Protein AF-A0A2D4FP22-F1 (afdb_monomer_lite)

Organism: Micrurus corallinus (NCBI:txid54390)

Sequence (122 aa):
GGGGGGGGGGGGGGGGGGVGGGVGGGGGGGGMERTTGVGGGRGGKKRQLPKSCVEMMTELNLIDIWRNLNPEKRQFTFYSNPHQIWTRIDMAGMNGKIANELKEIEILPNEWADHNQIQLLW

InterPro domains:
  IPR036691 Endonuclease/exonuclease/phosphatase superfamily [G3DSA:3.60.10.10] (34-121)
  IPR036691 Endonuclease/exonuclease/phosphatase superfamily [SSF56219] (53-118)

Foldseek 3Di:
DDDDDDDDDDDDDDDDDDDDDDDDDDDDDDDPPDDDDDDDDDPDDDDDDPPVVVVVLVVVQWDQLVCVVCVPDDDAFAADPVVRDGHHPDTDIDHPVVSVVWPDWDFADDDPDRTTDIDTHD

Secondary structure (DSSP, 8-state):
-------------------------------------------PPP-PPPHHHHHHHHHTTEEEHHHHH-SS----SEEETTTTEEE-----EEETTGGGG--EEEEE--SSSSBPEEEEE-

pLDDT: mean 72.08, std 27.28, range [27.55, 96.56]

Structure (mmCIF, N/CA/C/O backbone):
data_AF-A0A2D4FP22-F1
#
_entry.id   AF-A0A2D4FP22-F1
#
loop_
_atom_site.group_PDB
_atom_site.id
_atom_site.type_symbol
_atom_site.label_atom_id
_atom_site.label_alt_id
_atom_site.label_comp_id
_atom_site.label_asym_id
_atom_site.label_entity_id
_atom_site.label_seq_id
_atom_site.pdbx_PDB_ins_code
_atom_site.Cartn_x
_atom_site.Cartn_y
_atom_site.Cartn_z
_atom_site.occupancy
_atom_site.B_iso_or_equiv
_atom_site.auth_seq_id
_atom_site.auth_comp_id
_atom_site.auth_asym_id
_atom_site.auth_atom_id
_atom_site.pdbx_PDB_model_num
ATOM 1 N N . GLY A 1 1 ? 78.319 -6.059 1.567 1.00 38.75 1 GLY A N 1
ATOM 2 C CA . GLY A 1 1 ? 78.239 -7.498 1.870 1.00 38.75 1 GLY A CA 1
ATOM 3 C C . GLY A 1 1 ? 76.794 -7.856 2.138 1.00 38.75 1 GLY A C 1
ATOM 4 O O . GLY A 1 1 ? 76.158 -7.097 2.851 1.00 38.75 1 GLY A O 1
ATOM 5 N N . GLY A 1 2 ? 76.325 -8.964 1.549 1.00 43.53 2 GLY A N 1
ATOM 6 C CA . GLY A 1 2 ? 74.999 -9.582 1.747 1.00 43.53 2 GLY A CA 1
ATOM 7 C C . GLY A 1 2 ? 73.861 -8.896 0.973 1.00 43.53 2 GLY A C 1
ATOM 8 O O . GLY A 1 2 ? 73.555 -7.753 1.266 1.00 43.53 2 GLY A O 1
ATOM 9 N N . GLY A 1 3 ? 73.198 -9.461 -0.040 1.00 34.62 3 GLY A N 1
ATOM 10 C CA . GLY A 1 3 ? 73.205 -10.819 -0.589 1.00 34.62 3 GLY A CA 1
ATOM 11 C C . GLY A 1 3 ? 71.897 -11.571 -0.296 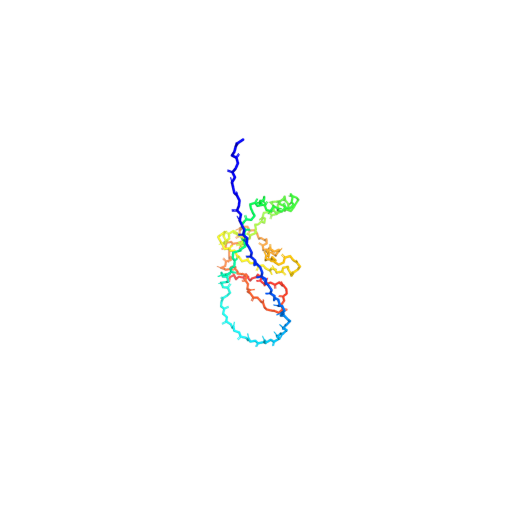1.00 34.62 3 GLY A C 1
ATOM 12 O O . GLY A 1 3 ? 71.678 -11.944 0.848 1.00 34.62 3 GLY A O 1
ATOM 13 N N . GLY A 1 4 ? 71.115 -11.848 -1.354 1.00 35.50 4 GLY A N 1
ATOM 14 C CA . GLY A 1 4 ? 70.064 -12.887 -1.440 1.00 35.50 4 GLY A CA 1
ATOM 15 C C . GLY A 1 4 ? 68.665 -12.461 -0.971 1.00 35.50 4 GLY A C 1
ATOM 16 O O . GLY A 1 4 ? 68.542 -11.788 0.039 1.00 35.50 4 GLY A O 1
ATOM 17 N N . GLY A 1 5 ? 67.545 -12.789 -1.621 1.00 37.25 5 GLY A N 1
ATOM 18 C CA . GLY A 1 5 ? 67.194 -13.585 -2.812 1.00 37.25 5 GLY A CA 1
ATOM 19 C C . GLY A 1 5 ? 65.766 -13.156 -3.237 1.00 37.25 5 GLY A C 1
ATOM 20 O O . GLY A 1 5 ? 65.131 -12.392 -2.523 1.00 37.25 5 GLY A O 1
ATOM 21 N N . GLY A 1 6 ? 65.174 -13.494 -4.381 1.00 33.09 6 GLY A N 1
ATOM 22 C CA . GLY A 1 6 ? 65.364 -14.623 -5.283 1.00 33.09 6 GLY A CA 1
ATOM 23 C C . GLY A 1 6 ? 64.040 -15.400 -5.412 1.00 33.09 6 GLY A C 1
ATOM 24 O O . GLY A 1 6 ? 63.674 -16.095 -4.475 1.00 33.09 6 GLY A O 1
ATOM 25 N N . GLY A 1 7 ? 63.382 -15.310 -6.581 1.00 31.92 7 GLY A N 1
ATOM 26 C CA . GLY A 1 7 ? 62.334 -16.231 -7.078 1.00 31.92 7 GLY A CA 1
ATOM 27 C C . GLY A 1 7 ? 60.882 -15.884 -6.699 1.00 31.92 7 GLY A C 1
ATOM 28 O O . GLY A 1 7 ? 60.624 -15.472 -5.581 1.00 31.92 7 GLY A O 1
ATOM 29 N N . GLY A 1 8 ? 59.860 -16.022 -7.549 1.00 30.36 8 GLY A N 1
ATOM 30 C CA . GLY A 1 8 ? 59.754 -16.576 -8.902 1.00 30.36 8 GLY A CA 1
ATOM 31 C C . GLY A 1 8 ? 58.360 -17.202 -9.120 1.00 30.36 8 GLY A C 1
ATOM 32 O O . GLY A 1 8 ? 57.846 -17.838 -8.209 1.00 30.36 8 GLY A O 1
ATOM 33 N N . GLY A 1 9 ? 57.800 -17.057 -10.333 1.00 29.23 9 GLY A N 1
ATOM 34 C CA . GLY A 1 9 ? 56.671 -17.840 -10.889 1.00 29.23 9 GLY A CA 1
ATOM 35 C C . GLY A 1 9 ? 55.260 -17.401 -10.456 1.00 29.23 9 GLY A C 1
ATOM 36 O O . GLY A 1 9 ? 55.052 -17.039 -9.311 1.00 29.23 9 GLY A O 1
ATOM 37 N N . GLY A 1 10 ? 54.212 -17.396 -11.283 1.00 28.48 10 GLY A N 1
ATOM 38 C CA . GLY A 1 10 ? 54.002 -17.904 -12.641 1.00 28.48 10 GLY A CA 1
ATOM 39 C C . GLY A 1 10 ? 52.540 -18.375 -12.795 1.00 28.48 10 GLY A C 1
ATOM 40 O O . GLY A 1 10 ? 51.987 -18.934 -11.855 1.00 28.48 10 GLY A O 1
ATOM 41 N N . GLY A 1 11 ? 51.946 -18.181 -13.983 1.00 31.53 11 GLY A N 1
ATOM 42 C CA . GLY A 1 11 ? 50.673 -18.785 -14.435 1.00 31.53 11 GLY A CA 1
ATOM 43 C C . GLY A 1 11 ? 49.445 -17.860 -14.328 1.00 31.53 11 GLY A C 1
ATOM 44 O O . GLY A 1 11 ? 49.229 -17.253 -13.293 1.00 31.53 11 GLY A O 1
ATOM 45 N N . GLY A 1 12 ? 48.584 -17.656 -15.330 1.00 27.83 12 GLY A N 1
ATOM 46 C CA . GLY A 1 12 ? 48.403 -18.302 -16.633 1.00 27.83 12 GLY A CA 1
ATOM 47 C C . GLY A 1 12 ? 46.949 -18.782 -16.810 1.00 27.83 12 GLY A C 1
ATOM 48 O O . GLY A 1 12 ? 46.505 -19.615 -16.033 1.00 27.83 12 GLY A O 1
ATOM 49 N N . GLY A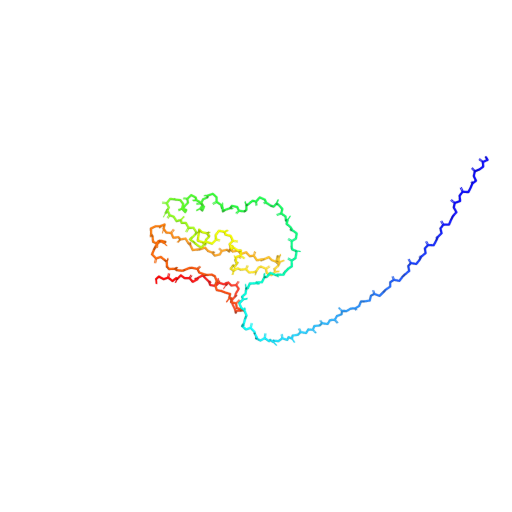 1 13 ? 46.261 -18.304 -17.861 1.00 28.41 13 GLY A N 1
ATOM 50 C CA . GLY A 1 13 ? 45.001 -18.854 -18.416 1.00 28.41 13 GLY A CA 1
ATOM 51 C C . GLY A 1 13 ? 43.703 -18.291 -17.807 1.00 28.41 13 GLY A C 1
ATOM 52 O O . GLY A 1 13 ? 43.636 -18.072 -16.610 1.00 28.41 13 GLY A O 1
ATOM 53 N N . GLY A 1 14 ? 42.615 -18.012 -18.531 1.00 27.55 14 GLY A N 1
ATOM 54 C CA . GLY A 1 14 ? 42.226 -18.305 -19.914 1.00 27.55 14 GLY A CA 1
ATOM 55 C C . GLY A 1 14 ? 40.740 -18.724 -19.966 1.00 27.55 14 GLY A C 1
ATOM 56 O O . GLY A 1 14 ? 40.290 -19.434 -19.075 1.00 27.55 14 GLY A O 1
ATOM 57 N N . GLY A 1 15 ? 40.010 -18.326 -21.020 1.00 28.38 15 GLY A N 1
ATOM 58 C CA . GLY A 1 15 ? 38.656 -18.812 -21.382 1.00 28.38 15 GLY A CA 1
ATOM 59 C C . GLY A 1 15 ? 37.514 -17.959 -20.813 1.00 28.38 15 GLY A C 1
ATOM 60 O O . GLY A 1 15 ? 37.500 -17.671 -19.628 1.00 28.38 15 GLY A O 1
ATOM 61 N N . GLY A 1 16 ? 36.555 -17.429 -21.578 1.00 28.17 16 GLY A N 1
ATOM 62 C CA . GLY A 1 16 ? 35.773 -18.011 -22.682 1.00 28.17 16 GLY A CA 1
ATOM 63 C C . GLY A 1 16 ? 34.306 -17.975 -22.214 1.00 28.17 16 GLY A C 1
ATOM 64 O O . GLY A 1 16 ? 33.994 -18.543 -21.181 1.00 28.17 16 GLY A O 1
ATOM 65 N N . GLY A 1 17 ? 33.438 -17.117 -22.755 1.00 28.56 17 GLY A N 1
ATOM 66 C CA . GLY A 1 17 ? 32.581 -17.445 -23.898 1.00 28.56 17 GLY A CA 1
ATOM 67 C C . GLY A 1 17 ? 31.269 -18.098 -23.432 1.00 28.56 17 GLY A C 1
ATOM 68 O O . GLY A 1 17 ? 31.292 -19.207 -22.917 1.00 28.56 17 GLY A O 1
ATOM 69 N N . GLY A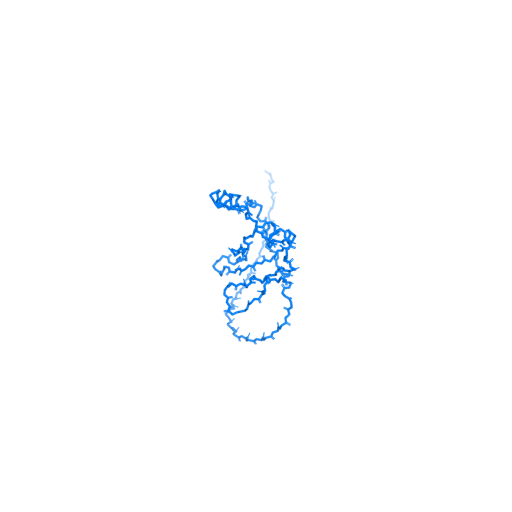 1 18 ? 30.128 -17.430 -23.624 1.00 32.38 18 GLY A N 1
ATOM 70 C CA . GLY A 1 18 ? 28.816 -18.001 -23.304 1.00 32.38 18 GLY A CA 1
ATOM 71 C C . GLY A 1 18 ? 27.653 -17.079 -23.659 1.00 32.38 18 GLY A C 1
ATOM 72 O O . GLY A 1 18 ? 27.143 -16.360 -22.807 1.00 32.38 18 GLY A O 1
ATOM 73 N N . VAL A 1 19 ? 27.247 -17.101 -24.929 1.00 37.47 19 VAL A N 1
ATOM 74 C CA . VAL A 1 19 ? 25.921 -16.659 -25.385 1.00 37.47 19 VAL A CA 1
ATOM 75 C C . VAL A 1 19 ? 24.939 -17.822 -25.240 1.00 37.47 19 VAL A C 1
ATOM 77 O O . VAL A 1 19 ? 25.308 -18.968 -25.484 1.00 37.47 19 VAL A O 1
ATOM 80 N N . GLY A 1 20 ? 23.687 -17.540 -24.887 1.00 32.16 20 GLY A N 1
ATOM 81 C CA . GLY A 1 20 ? 22.631 -18.552 -24.877 1.00 32.16 20 GLY A CA 1
ATOM 82 C C . GLY A 1 20 ? 21.301 -17.990 -24.399 1.00 32.16 20 GLY A C 1
ATOM 83 O O . GLY A 1 20 ? 21.068 -17.884 -23.201 1.00 32.16 20 GLY A O 1
ATOM 84 N N . GLY A 1 21 ? 20.445 -17.611 -25.350 1.00 30.27 21 GLY A N 1
ATOM 85 C CA . GLY A 1 21 ? 19.036 -17.331 -25.097 1.00 30.27 21 GLY A CA 1
ATOM 86 C C . GLY A 1 21 ? 18.240 -18.610 -24.831 1.00 30.27 21 GLY A C 1
ATOM 87 O O . GLY A 1 21 ? 18.640 -19.703 -25.225 1.00 30.27 21 GLY A O 1
ATOM 88 N N . GLY A 1 22 ? 17.086 -18.452 -24.192 1.00 31.47 22 GLY A N 1
ATOM 89 C CA . GLY A 1 22 ? 16.131 -19.529 -23.971 1.00 31.47 22 GLY A CA 1
ATOM 90 C C . GLY A 1 22 ? 14.833 -18.981 -23.399 1.00 31.47 22 GLY A C 1
ATOM 91 O O . GLY A 1 22 ? 14.741 -18.705 -22.209 1.00 31.47 22 GLY A O 1
ATOM 92 N N . VAL A 1 23 ? 13.842 -18.804 -24.271 1.00 36.66 23 VAL A N 1
ATOM 93 C CA . VAL A 1 23 ? 12.431 -18.672 -23.899 1.00 36.66 23 VAL A CA 1
ATOM 94 C C . VAL A 1 23 ? 11.928 -20.026 -23.398 1.00 36.66 23 VAL A C 1
ATOM 96 O O . VAL A 1 23 ? 12.187 -21.054 -24.018 1.00 36.66 23 VAL A O 1
ATOM 99 N N . GLY A 1 24 ? 11.194 -20.027 -22.290 1.00 32.66 24 GLY A N 1
ATOM 100 C CA . GLY A 1 24 ? 10.556 -21.221 -21.747 1.00 32.66 24 GLY A CA 1
ATOM 101 C C . GLY A 1 24 ? 9.439 -20.824 -20.796 1.00 32.66 24 GLY A C 1
ATOM 102 O O . GLY A 1 24 ? 9.701 -20.410 -19.672 1.00 32.66 24 GLY A O 1
ATOM 103 N N . GLY A 1 25 ? 8.199 -20.903 -21.283 1.00 32.66 25 GLY A N 1
ATOM 104 C CA . GLY A 1 25 ? 7.002 -20.782 -20.461 1.00 32.66 25 GLY A CA 1
ATOM 105 C C . GLY A 1 25 ? 6.818 -22.002 -19.560 1.00 32.66 25 GLY A C 1
ATOM 106 O O . GLY A 1 25 ? 7.233 -23.111 -19.895 1.00 32.66 25 GLY A O 1
ATOM 107 N N . GLY A 1 26 ? 6.163 -21.788 -18.425 1.00 30.86 26 GLY A N 1
ATOM 108 C CA . GLY A 1 26 ? 5.784 -22.844 -17.498 1.00 30.86 26 GLY A CA 1
ATOM 109 C C . GLY A 1 26 ? 4.992 -22.254 -16.344 1.00 30.86 26 GLY A C 1
ATOM 110 O O . GLY A 1 26 ? 5.565 -21.623 -15.463 1.00 30.86 26 GLY A O 1
ATOM 111 N N . GLY A 1 27 ? 3.671 -22.436 -16.388 1.00 35.06 27 GLY A N 1
ATOM 112 C CA . GLY A 1 27 ? 2.774 -22.093 -15.294 1.00 35.06 27 GLY A CA 1
ATOM 113 C C . GLY A 1 27 ? 3.074 -22.918 -14.044 1.00 35.06 27 GLY A C 1
ATOM 114 O O . GLY A 1 27 ? 3.422 -24.096 -14.120 1.00 35.06 27 GLY A O 1
ATOM 115 N N . GLY A 1 28 ? 2.904 -22.283 -12.892 1.00 32.06 28 GLY A N 1
ATOM 116 C CA . GLY A 1 28 ? 3.032 -22.910 -11.588 1.00 32.06 28 GLY A CA 1
ATOM 117 C C . GLY A 1 28 ? 2.445 -21.990 -10.533 1.00 32.06 28 GLY A C 1
ATOM 118 O O . GLY A 1 28 ? 3.142 -21.133 -10.002 1.00 32.06 28 GLY A O 1
ATOM 119 N N . GLY A 1 29 ? 1.153 -22.169 -10.246 1.00 39.72 29 GLY A N 1
ATOM 120 C CA . GLY A 1 29 ? 0.505 -21.561 -9.091 1.00 39.72 29 GLY A CA 1
ATOM 121 C C . GLY A 1 29 ? 1.194 -22.038 -7.816 1.00 39.72 29 GLY A C 1
ATOM 122 O O . GLY A 1 29 ? 1.039 -23.185 -7.407 1.00 39.72 29 GLY A O 1
ATOM 123 N N . GLY A 1 30 ? 1.979 -21.152 -7.216 1.00 31.20 30 GLY A N 1
ATOM 124 C CA . GLY A 1 30 ? 2.640 -21.344 -5.936 1.00 31.20 30 GLY A CA 1
ATOM 125 C C . GLY A 1 30 ? 2.604 -20.025 -5.179 1.00 31.20 30 GLY A C 1
ATOM 126 O O . GLY A 1 30 ? 2.982 -18.988 -5.723 1.00 31.20 30 GLY A O 1
ATOM 127 N N . GLY A 1 31 ? 2.095 -20.062 -3.945 1.00 45.25 31 GLY A N 1
ATOM 128 C CA . GLY A 1 31 ? 2.021 -18.907 -3.053 1.00 45.25 31 GLY A CA 1
ATOM 129 C C . GLY A 1 31 ? 3.362 -18.180 -2.994 1.00 45.25 31 GLY A C 1
ATOM 130 O O . GLY A 1 31 ? 4.405 -18.774 -2.729 1.00 45.25 31 GLY A O 1
ATOM 131 N N . MET A 1 32 ? 3.327 -16.889 -3.307 1.00 52.34 32 MET A N 1
ATOM 132 C CA . MET A 1 32 ? 4.500 -16.072 -3.589 1.00 52.34 32 MET A CA 1
ATOM 133 C C . MET A 1 32 ? 5.169 -15.587 -2.292 1.00 52.34 32 MET A C 1
ATOM 135 O O . MET A 1 32 ? 5.347 -14.387 -2.094 1.00 52.34 32 MET A O 1
ATOM 139 N N . GLU A 1 33 ? 5.577 -16.497 -1.406 1.00 46.72 33 GLU A N 1
ATOM 140 C CA . GLU A 1 33 ? 6.526 -16.178 -0.333 1.00 46.72 33 GLU A CA 1
ATOM 141 C C . GLU A 1 33 ? 7.954 -16.334 -0.881 1.00 46.72 33 GLU A C 1
ATOM 143 O O . GLU A 1 33 ? 8.678 -17.291 -0.619 1.00 46.72 33 GLU A O 1
ATOM 148 N N . ARG A 1 34 ? 8.353 -15.411 -1.767 1.00 52.09 34 ARG A N 1
ATOM 149 C CA . ARG A 1 34 ? 9.675 -15.443 -2.411 1.00 52.09 34 ARG A CA 1
ATOM 150 C C . ARG A 1 34 ? 10.755 -14.929 -1.461 1.00 52.09 34 ARG A C 1
ATOM 152 O O . ARG A 1 34 ? 11.085 -13.745 -1.468 1.00 52.09 34 ARG A O 1
ATOM 159 N N . THR A 1 35 ? 11.356 -15.834 -0.693 1.00 48.84 35 THR A N 1
ATOM 160 C CA . THR A 1 35 ? 12.642 -15.613 -0.018 1.00 48.84 35 THR A CA 1
ATOM 161 C C . THR A 1 35 ? 13.780 -16.250 -0.817 1.00 48.84 35 THR A C 1
ATOM 163 O O . THR A 1 35 ? 14.160 -17.381 -0.544 1.00 48.84 35 THR A O 1
ATOM 166 N N . THR A 1 36 ? 14.381 -15.534 -1.771 1.00 45.69 36 THR A N 1
ATOM 167 C CA . THR A 1 36 ? 15.731 -15.875 -2.262 1.00 45.69 36 THR A CA 1
ATOM 168 C C . THR A 1 36 ? 16.478 -14.637 -2.750 1.00 45.69 36 THR A C 1
ATOM 170 O O . THR A 1 36 ? 15.997 -13.937 -3.638 1.00 45.69 36 THR A O 1
ATOM 173 N N . GLY A 1 37 ? 17.690 -14.434 -2.223 1.00 32.81 37 GLY A N 1
ATOM 174 C CA . GLY A 1 37 ? 18.730 -13.601 -2.835 1.00 32.81 37 GLY A CA 1
ATOM 175 C C . GLY A 1 37 ? 19.219 -12.460 -1.948 1.00 32.81 37 GLY A C 1
ATOM 176 O O . GLY A 1 37 ? 18.557 -11.437 -1.817 1.00 32.81 37 GLY A O 1
ATOM 177 N N . VAL A 1 38 ? 20.405 -12.635 -1.361 1.00 45.44 38 VAL A N 1
ATOM 178 C CA . VAL A 1 38 ? 21.151 -11.645 -0.569 1.00 45.44 38 VAL A CA 1
ATOM 179 C C . VAL A 1 38 ? 21.365 -10.358 -1.380 1.00 45.44 38 VAL A C 1
ATOM 181 O O . VAL A 1 38 ? 22.315 -10.231 -2.146 1.00 45.44 38 VAL A O 1
ATOM 184 N N . GLY A 1 39 ? 20.475 -9.385 -1.201 1.00 37.22 39 GLY A N 1
ATOM 185 C CA . GLY A 1 39 ? 20.683 -7.995 -1.593 1.00 37.22 39 GLY A CA 1
ATOM 186 C C . GLY A 1 39 ? 21.254 -7.232 -0.405 1.00 37.22 39 GLY A C 1
ATOM 187 O O . GLY A 1 39 ? 20.558 -7.033 0.590 1.00 37.22 39 GLY A O 1
ATOM 188 N N . GLY A 1 40 ? 22.528 -6.843 -0.491 1.00 35.62 40 GLY A N 1
ATOM 189 C CA . GLY A 1 40 ? 23.251 -6.140 0.569 1.00 35.62 40 GLY A CA 1
ATOM 190 C C . GLY A 1 40 ? 22.452 -4.975 1.155 1.00 35.62 40 GLY A C 1
ATOM 191 O O . GLY A 1 40 ? 22.002 -4.079 0.437 1.00 35.62 40 GLY A O 1
ATOM 192 N N . GLY A 1 41 ? 22.279 -4.995 2.478 1.00 40.53 41 GLY A N 1
ATOM 193 C CA . GLY A 1 41 ? 21.594 -3.950 3.221 1.00 40.53 41 GLY A CA 1
ATOM 194 C C . GLY A 1 41 ? 22.326 -2.622 3.080 1.00 40.53 41 GLY A C 1
ATOM 195 O O . GLY A 1 41 ? 23.286 -2.348 3.793 1.00 40.53 41 GLY A O 1
ATOM 196 N N . ARG A 1 42 ? 21.857 -1.759 2.177 1.00 54.78 42 ARG A N 1
ATOM 197 C CA . ARG A 1 42 ? 22.193 -0.338 2.244 1.00 54.78 42 ARG A CA 1
ATOM 198 C C . ARG A 1 42 ? 21.389 0.240 3.398 1.00 54.78 42 ARG A C 1
ATOM 200 O O . ARG A 1 42 ? 20.168 0.354 3.299 1.00 54.78 42 ARG A O 1
ATOM 207 N N . GLY A 1 43 ? 22.076 0.600 4.480 1.00 53.59 43 GLY A N 1
ATOM 208 C CA . GLY A 1 43 ? 21.552 1.462 5.538 1.00 53.59 43 GLY A CA 1
ATOM 209 C C . GLY A 1 43 ? 21.217 2.841 4.969 1.00 53.59 43 GLY A C 1
ATOM 210 O O . GLY A 1 43 ? 21.964 3.798 5.134 1.00 53.59 43 GLY A O 1
ATOM 211 N N . GLY A 1 44 ? 20.130 2.922 4.206 1.00 55.69 44 GLY A N 1
ATOM 212 C CA . GLY A 1 44 ? 19.590 4.159 3.673 1.00 55.69 44 GLY A CA 1
ATOM 213 C C . GLY A 1 44 ? 18.701 4.829 4.710 1.00 55.69 44 GLY A C 1
ATOM 214 O O . GLY A 1 44 ? 18.024 4.160 5.493 1.00 55.69 44 GLY A O 1
ATOM 215 N N . LYS A 1 45 ? 18.665 6.165 4.692 1.00 60.88 45 LYS A N 1
ATOM 216 C CA . LYS A 1 45 ? 17.625 6.931 5.391 1.00 60.88 45 LYS A CA 1
ATOM 217 C C . LYS A 1 45 ? 16.263 6.323 5.039 1.00 60.88 45 LYS A C 1
ATOM 219 O O . LYS A 1 45 ? 16.004 6.060 3.862 1.00 60.88 45 LYS A O 1
ATOM 224 N N . LYS A 1 46 ? 15.403 6.100 6.043 1.00 63.78 46 LYS A N 1
ATOM 225 C CA . LYS A 1 46 ? 14.017 5.666 5.810 1.00 63.78 46 LYS A CA 1
ATOM 226 C C . LYS A 1 46 ? 13.411 6.608 4.766 1.00 63.78 46 LYS A C 1
ATOM 228 O O . LYS A 1 46 ? 13.423 7.822 4.969 1.00 63.78 46 LYS A O 1
ATOM 233 N N . ARG A 1 47 ? 12.965 6.063 3.630 1.00 73.81 47 ARG A N 1
ATOM 234 C CA . ARG A 1 47 ? 12.345 6.853 2.559 1.00 73.81 47 ARG A CA 1
ATOM 235 C C . ARG A 1 47 ? 11.004 7.342 3.100 1.00 73.81 47 ARG A C 1
ATOM 237 O O . ARG A 1 47 ? 10.100 6.537 3.298 1.00 73.81 47 ARG A O 1
ATOM 244 N N . GLN A 1 48 ? 10.934 8.625 3.432 1.00 82.06 48 GLN A N 1
ATOM 245 C CA . GLN A 1 48 ? 9.717 9.273 3.909 1.00 82.06 48 GLN A CA 1
ATOM 246 C C . GLN A 1 48 ? 8.979 9.879 2.717 1.00 82.06 48 GLN A C 1
ATOM 248 O O . GLN A 1 48 ? 9.611 10.294 1.742 1.00 82.06 48 GLN A O 1
ATOM 253 N N . LEU A 1 49 ? 7.650 9.904 2.793 1.00 86.56 49 LEU A N 1
ATOM 254 C CA . LEU A 1 49 ? 6.832 10.634 1.829 1.00 86.56 49 LEU A CA 1
ATOM 255 C C . LEU A 1 49 ? 7.170 12.134 1.888 1.00 86.56 49 LEU A C 1
ATOM 257 O O . LEU A 1 49 ? 7.624 12.614 2.932 1.00 86.56 49 LEU A O 1
ATOM 261 N N . PRO A 1 50 ? 6.947 12.889 0.798 1.00 93.06 50 PRO A N 1
ATOM 262 C CA . PRO A 1 50 ? 7.017 14.343 0.844 1.00 93.06 50 PRO A CA 1
ATOM 263 C C . PRO A 1 50 ? 6.161 14.894 1.990 1.00 93.06 50 PRO A C 1
ATOM 265 O O . PRO A 1 50 ? 5.068 14.389 2.250 1.00 93.06 50 PRO A O 1
ATOM 268 N N . LYS A 1 51 ? 6.647 15.943 2.663 1.00 93.69 51 LYS A N 1
ATOM 269 C CA . LYS A 1 51 ? 5.985 16.529 3.840 1.00 93.69 51 LYS A CA 1
ATOM 270 C C . LYS A 1 51 ? 4.522 16.895 3.563 1.00 93.69 51 LYS A C 1
ATOM 272 O O . LYS A 1 51 ? 3.665 16.560 4.367 1.00 93.69 51 LYS A O 1
ATOM 277 N N . SER A 1 52 ? 4.245 17.470 2.394 1.00 95.62 52 SER A N 1
ATOM 278 C CA . SER A 1 52 ? 2.892 17.830 1.955 1.00 95.62 52 SER A CA 1
ATOM 279 C C . SER A 1 52 ? 1.940 16.633 1.887 1.00 95.62 52 SER A C 1
ATOM 281 O O . SER A 1 52 ? 0.777 16.752 2.252 1.00 95.62 52 SER A O 1
ATOM 283 N N . CYS A 1 53 ? 2.420 15.459 1.466 1.00 92.62 53 CYS A N 1
ATOM 284 C CA . CYS A 1 53 ? 1.611 14.241 1.464 1.00 92.62 53 CYS A CA 1
ATOM 285 C C . CYS A 1 53 ? 1.293 13.790 2.893 1.00 92.62 53 CYS A C 1
ATOM 287 O O . CYS A 1 53 ? 0.162 13.406 3.170 1.00 92.62 53 CYS A O 1
ATOM 289 N N . VAL A 1 54 ? 2.276 13.851 3.799 1.00 92.44 54 VAL A N 1
ATOM 290 C CA . VAL A 1 54 ? 2.081 13.487 5.213 1.00 92.44 54 VAL A CA 1
ATOM 291 C C . VAL A 1 54 ? 1.096 14.440 5.892 1.00 92.44 54 VAL A C 1
ATOM 293 O O . VAL A 1 54 ? 0.213 13.986 6.616 1.00 92.44 54 VAL A O 1
ATOM 296 N N . GLU A 1 55 ? 1.216 15.742 5.630 1.00 95.94 55 GLU A N 1
ATOM 297 C CA . GLU A 1 55 ? 0.301 16.772 6.133 1.00 95.94 55 GLU A CA 1
ATOM 298 C C . GLU A 1 55 ? -1.123 16.526 5.625 1.00 95.94 55 GLU A C 1
ATOM 300 O O . GLU A 1 55 ? -2.026 16.362 6.439 1.00 95.94 55 GLU A O 1
ATOM 305 N N . MET A 1 56 ? -1.308 16.349 4.313 1.00 95.62 56 MET A N 1
ATOM 306 C CA . MET A 1 56 ? -2.613 16.039 3.718 1.00 95.62 56 MET A CA 1
ATOM 307 C C . MET A 1 56 ? -3.240 14.765 4.306 1.00 95.62 56 MET A C 1
ATOM 309 O O . MET A 1 56 ? -4.422 14.749 4.641 1.00 95.62 56 MET A O 1
ATOM 313 N N . MET A 1 57 ? -2.465 13.684 4.454 1.00 94.31 57 MET A N 1
ATOM 314 C CA . MET A 1 57 ? -2.965 12.448 5.069 1.00 94.31 57 MET A CA 1
ATOM 315 C C . MET A 1 57 ? -3.379 12.670 6.526 1.00 94.31 57 MET A C 1
ATOM 317 O O . MET A 1 57 ? -4.396 12.135 6.957 1.00 94.31 57 MET A O 1
ATOM 321 N N . THR A 1 58 ? -2.630 13.486 7.268 1.00 94.31 58 THR A N 1
ATOM 322 C CA . THR A 1 58 ? -2.945 13.820 8.663 1.00 94.31 58 THR A CA 1
ATOM 323 C C . THR A 1 58 ? -4.220 14.659 8.759 1.00 94.31 58 THR A C 1
ATOM 325 O O . THR A 1 58 ? -5.104 14.328 9.545 1.00 94.31 58 THR A O 1
ATOM 328 N N . GLU A 1 59 ? -4.353 15.698 7.931 1.00 95.94 59 GLU A N 1
ATOM 329 C CA . GLU A 1 59 ? -5.530 16.578 7.884 1.00 95.94 59 GLU A CA 1
ATOM 330 C C . GLU A 1 59 ? -6.812 15.815 7.527 1.00 95.94 59 GLU A C 1
ATOM 332 O O . GLU A 1 59 ? -7.869 16.063 8.104 1.00 95.94 59 GLU A O 1
ATOM 337 N N . LEU A 1 60 ? -6.712 14.838 6.621 1.00 94.62 60 LEU A N 1
ATOM 338 C CA . LEU A 1 60 ? -7.830 13.985 6.210 1.00 94.62 60 LEU A CA 1
ATOM 339 C C . LEU A 1 60 ? -8.036 12.761 7.122 1.00 94.62 60 LEU A C 1
ATOM 341 O O . LEU A 1 60 ? -8.924 11.944 6.863 1.00 94.62 60 LEU A O 1
ATOM 345 N N . ASN A 1 61 ? -7.236 12.618 8.185 1.00 94.31 61 ASN A N 1
ATOM 346 C CA . ASN A 1 61 ? -7.236 11.466 9.090 1.00 94.31 61 ASN A CA 1
ATOM 347 C C . ASN A 1 61 ? -7.124 10.119 8.344 1.00 94.31 61 ASN A C 1
ATOM 349 O O . ASN A 1 61 ? -7.834 9.157 8.650 1.00 94.31 61 ASN A O 1
ATOM 353 N N . LEU A 1 62 ? -6.255 10.066 7.331 1.00 95.19 62 LEU A N 1
ATOM 354 C CA . LEU A 1 62 ? -5.975 8.888 6.518 1.00 95.19 62 LEU A CA 1
ATOM 355 C C . LEU A 1 62 ? -4.719 8.176 7.017 1.00 95.19 62 LEU A C 1
ATOM 357 O O . LEU A 1 62 ? -3.659 8.779 7.183 1.00 95.19 62 LEU A O 1
ATOM 361 N N . ILE A 1 63 ? -4.826 6.861 7.170 1.00 93.56 63 ILE A N 1
ATOM 362 C CA . ILE A 1 63 ? -3.702 5.966 7.436 1.00 93.56 63 ILE A CA 1
ATOM 363 C C . ILE A 1 63 ? -3.506 5.012 6.258 1.00 93.56 63 ILE A C 1
ATOM 365 O O . ILE A 1 63 ? -4.469 4.622 5.599 1.00 93.56 63 ILE A O 1
ATOM 369 N N . ASP A 1 64 ? -2.260 4.614 6.002 1.00 93.69 64 ASP A N 1
ATOM 370 C CA . ASP A 1 64 ? -1.958 3.476 5.127 1.00 93.69 64 ASP A CA 1
ATOM 371 C C . ASP A 1 64 ? -2.375 2.189 5.851 1.00 93.69 64 ASP A C 1
ATOM 373 O O . ASP A 1 64 ? -1.622 1.648 6.670 1.00 93.69 64 ASP A O 1
ATOM 377 N N . ILE A 1 65 ? -3.602 1.729 5.590 1.00 95.31 65 ILE A N 1
ATOM 378 C CA . ILE A 1 65 ? -4.209 0.641 6.361 1.00 95.31 65 ILE A CA 1
ATOM 379 C C . ILE A 1 65 ? -3.483 -0.688 6.140 1.00 95.31 65 ILE A C 1
ATOM 381 O O . ILE A 1 65 ? -3.301 -1.455 7.086 1.00 95.31 65 ILE A O 1
ATOM 385 N N . TRP A 1 66 ? -2.965 -0.928 4.930 1.00 95.38 66 TRP A N 1
ATOM 386 C CA . TRP A 1 66 ? -2.185 -2.133 4.660 1.00 95.38 66 TRP A CA 1
ATOM 387 C C . TRP A 1 66 ? -0.930 -2.165 5.531 1.00 95.38 66 TRP A C 1
ATOM 389 O O . TRP A 1 66 ? -0.630 -3.195 6.135 1.00 95.38 66 TRP A O 1
ATOM 399 N N . ARG A 1 67 ? -0.206 -1.036 5.636 1.00 93.62 67 ARG A N 1
ATOM 400 C CA . ARG A 1 67 ? 1.001 -0.954 6.477 1.00 93.62 67 ARG A CA 1
ATOM 401 C C . ARG A 1 67 ? 0.671 -1.106 7.954 1.00 93.62 67 ARG A C 1
ATOM 403 O O . ARG A 1 67 ? 1.436 -1.747 8.666 1.00 93.62 67 ARG A O 1
ATOM 410 N N . ASN A 1 68 ? -0.433 -0.504 8.389 1.00 92.25 68 ASN A N 1
ATOM 411 C CA . ASN A 1 68 ? -0.884 -0.558 9.773 1.00 92.25 68 ASN A CA 1
ATOM 412 C C . ASN A 1 68 ? -1.212 -1.993 10.212 1.00 92.25 68 ASN A C 1
ATOM 414 O O . ASN A 1 68 ? -0.811 -2.402 11.296 1.00 92.25 68 ASN A O 1
ATOM 418 N N . LEU A 1 69 ? -1.887 -2.767 9.355 1.00 92.44 69 LEU A N 1
ATOM 419 C CA . LEU A 1 69 ? -2.257 -4.158 9.645 1.00 92.44 69 LEU A CA 1
ATOM 420 C C . LEU A 1 69 ? -1.115 -5.158 9.406 1.00 92.44 69 LEU A C 1
ATOM 422 O O . LEU A 1 69 ? -1.126 -6.248 9.968 1.00 92.44 69 LEU A O 1
ATOM 426 N N . ASN A 1 70 ? -0.110 -4.798 8.601 1.00 92.81 70 ASN A N 1
ATOM 427 C CA . ASN A 1 70 ? 0.990 -5.687 8.225 1.00 92.81 70 ASN A CA 1
ATOM 428 C C . ASN A 1 70 ? 2.377 -5.051 8.482 1.00 92.81 70 ASN A C 1
ATOM 430 O O . ASN A 1 70 ? 3.171 -4.923 7.543 1.00 92.81 70 ASN A O 1
ATOM 434 N N . PRO A 1 71 ? 2.713 -4.650 9.725 1.00 92.88 71 PRO A N 1
ATOM 435 C CA . PRO A 1 71 ? 3.941 -3.901 10.017 1.00 92.88 71 PRO A CA 1
ATOM 436 C C . PRO A 1 71 ? 5.223 -4.676 9.676 1.00 92.88 71 PRO A C 1
ATOM 438 O O . PRO A 1 71 ? 6.185 -4.084 9.181 1.00 92.88 71 PRO A O 1
ATOM 441 N N . GLU A 1 72 ? 5.209 -5.996 9.872 1.00 93.81 72 GLU A N 1
ATOM 442 C CA . GLU A 1 72 ? 6.360 -6.878 9.638 1.00 93.81 72 GLU A CA 1
ATOM 443 C C . GLU A 1 72 ? 6.420 -7.438 8.207 1.00 93.81 72 GLU A C 1
ATOM 445 O O . GLU A 1 72 ? 7.487 -7.852 7.742 1.00 93.81 72 GLU A O 1
ATOM 450 N N . LYS A 1 73 ? 5.298 -7.437 7.467 1.00 92.69 73 LYS A N 1
ATOM 451 C CA . LYS A 1 73 ? 5.275 -8.009 6.114 1.00 92.69 73 LYS A CA 1
ATOM 452 C C . LYS A 1 73 ? 6.005 -7.097 5.132 1.00 92.69 73 LYS A C 1
ATOM 454 O O . LYS A 1 73 ? 5.835 -5.876 5.092 1.00 92.69 73 LYS A O 1
ATOM 459 N N . ARG A 1 74 ? 6.788 -7.723 4.257 1.00 91.19 74 ARG A N 1
ATOM 460 C CA . ARG A 1 74 ? 7.511 -7.061 3.165 1.00 91.19 74 ARG A CA 1
ATOM 461 C C . ARG A 1 74 ? 6.963 -7.524 1.820 1.00 91.19 74 ARG A C 1
ATOM 463 O O . ARG A 1 74 ? 7.622 -8.266 1.103 1.00 91.19 74 ARG A O 1
ATOM 470 N N . GLN A 1 75 ? 5.749 -7.084 1.501 1.00 93.25 75 GLN A N 1
ATOM 471 C CA . GLN A 1 75 ? 5.144 -7.271 0.181 1.00 93.25 75 GLN A CA 1
ATOM 472 C C . GLN A 1 75 ? 5.230 -5.978 -0.636 1.00 93.25 75 GLN A C 1
ATOM 474 O O . GLN A 1 75 ? 5.336 -4.871 -0.096 1.00 93.25 75 GLN A O 1
ATOM 479 N N . PHE A 1 76 ? 5.214 -6.136 -1.956 1.00 94.00 76 PHE A N 1
ATOM 480 C CA . PHE A 1 76 ? 5.475 -5.074 -2.919 1.00 94.00 76 PHE A CA 1
ATOM 481 C C . PHE A 1 76 ? 4.401 -5.066 -3.993 1.00 94.00 76 PHE A C 1
ATOM 483 O O . PHE A 1 76 ? 3.831 -6.111 -4.307 1.00 94.00 76 PHE A O 1
ATOM 490 N N . THR A 1 77 ? 4.154 -3.894 -4.568 1.00 96.25 77 THR A N 1
ATOM 491 C CA . THR A 1 77 ? 3.136 -3.738 -5.607 1.00 96.25 77 THR A CA 1
ATOM 492 C C . THR A 1 77 ? 3.719 -3.565 -6.993 1.00 96.25 77 THR A C 1
ATOM 494 O O . THR A 1 77 ? 3.038 -3.869 -7.953 1.00 96.25 77 THR A O 1
ATOM 497 N N . PHE A 1 78 ? 4.984 -3.167 -7.109 1.00 95.25 78 PHE A N 1
ATOM 498 C CA . PHE A 1 78 ? 5.607 -2.859 -8.388 1.00 95.25 78 PHE A CA 1
ATOM 499 C C . PHE A 1 78 ? 7.051 -3.359 -8.443 1.00 95.25 78 PHE A C 1
ATOM 501 O O . PHE A 1 78 ? 7.790 -3.271 -7.451 1.00 95.25 78 PHE A O 1
ATOM 508 N N . TYR A 1 79 ? 7.469 -3.823 -9.620 1.00 94.19 79 TYR A N 1
ATOM 509 C CA . TYR A 1 79 ? 8.862 -4.138 -9.919 1.00 94.19 79 TYR A CA 1
ATOM 510 C C . TYR A 1 79 ? 9.434 -3.191 -10.968 1.00 94.19 79 TYR A C 1
ATOM 512 O O . TYR A 1 79 ? 8.978 -3.134 -12.107 1.00 94.19 79 TYR A O 1
ATOM 520 N N . SER A 1 80 ? 10.503 -2.484 -10.606 1.00 93.69 80 SER A N 1
ATOM 521 C CA . SER A 1 80 ? 11.206 -1.616 -11.543 1.00 93.69 80 SER A CA 1
ATOM 522 C C . SER A 1 80 ? 12.291 -2.392 -12.290 1.00 93.69 80 SER A C 1
ATOM 524 O O . SER A 1 80 ? 13.394 -2.538 -11.765 1.00 93.69 80 SER A O 1
ATOM 526 N N . ASN A 1 81 ? 12.049 -2.755 -13.553 1.00 92.88 81 ASN A N 1
ATOM 527 C CA . ASN A 1 81 ? 13.045 -3.428 -14.404 1.00 92.88 81 ASN A CA 1
ATOM 528 C C . ASN A 1 81 ? 14.400 -2.689 -14.490 1.00 92.88 81 ASN A C 1
ATOM 530 O O . ASN A 1 81 ? 15.423 -3.323 -14.249 1.00 92.88 81 ASN A O 1
ATOM 534 N N . PRO A 1 82 ? 14.482 -1.365 -14.741 1.00 96.12 82 PRO A N 1
ATOM 535 C CA . PRO A 1 82 ? 15.787 -0.698 -14.867 1.00 96.12 82 PRO A CA 1
ATOM 536 C C . PRO A 1 82 ? 16.616 -0.692 -13.577 1.00 96.12 82 PRO A C 1
ATOM 538 O O . PRO A 1 82 ? 17.841 -0.707 -13.618 1.00 96.12 82 PRO A O 1
ATOM 541 N N . HIS A 1 83 ? 15.946 -0.663 -12.425 1.00 93.75 83 HIS A N 1
ATOM 542 C CA . HIS A 1 83 ? 16.590 -0.581 -11.116 1.00 93.75 83 HIS A CA 1
ATOM 543 C C . HIS A 1 83 ? 16.720 -1.946 -10.437 1.00 93.75 83 HIS A C 1
ATOM 545 O O . HIS A 1 83 ? 17.411 -2.041 -9.428 1.00 93.75 83 HIS A O 1
ATOM 551 N N . GLN A 1 84 ? 16.060 -2.977 -10.975 1.00 94.81 84 GLN A N 1
ATOM 552 C CA . GLN A 1 84 ? 15.993 -4.333 -10.431 1.00 94.81 84 GLN A CA 1
ATOM 553 C C . GLN A 1 84 ? 15.522 -4.364 -8.962 1.00 94.81 84 GLN A C 1
ATOM 555 O O . GLN A 1 84 ? 16.040 -5.120 -8.142 1.00 94.81 84 GLN A O 1
ATOM 560 N N . ILE A 1 85 ? 14.550 -3.514 -8.604 1.00 93.81 85 ILE A N 1
ATOM 561 C CA . ILE A 1 85 ? 14.063 -3.350 -7.224 1.00 93.81 85 ILE A CA 1
ATOM 562 C C . ILE A 1 85 ? 12.545 -3.510 -7.167 1.00 93.81 85 ILE A C 1
ATOM 564 O O . ILE A 1 85 ? 11.812 -2.951 -7.985 1.00 93.81 85 ILE A O 1
ATOM 568 N N . TRP A 1 86 ? 12.088 -4.214 -6.130 1.00 93.31 86 TRP A N 1
ATOM 569 C CA . TRP A 1 86 ? 10.691 -4.253 -5.720 1.00 93.31 86 TRP A CA 1
ATOM 570 C C . TRP A 1 86 ? 10.349 -3.061 -4.825 1.00 93.31 86 TRP A C 1
ATOM 572 O O . TRP A 1 86 ? 11.046 -2.762 -3.851 1.00 93.31 86 TRP A O 1
ATOM 582 N N . THR A 1 87 ? 9.253 -2.381 -5.144 1.00 92.75 87 THR A N 1
ATOM 583 C CA . THR A 1 87 ? 8.750 -1.236 -4.383 1.00 92.75 87 THR A CA 1
ATOM 584 C C . THR A 1 87 ? 7.253 -1.358 -4.154 1.00 92.75 87 THR A C 1
ATOM 586 O O . THR A 1 87 ? 6.533 -1.966 -4.940 1.00 92.75 87 THR A O 1
ATOM 589 N N . ARG A 1 88 ? 6.769 -0.767 -3.065 1.00 93.31 88 ARG A N 1
ATOM 590 C CA . ARG A 1 88 ? 5.338 -0.618 -2.809 1.00 93.31 88 ARG A CA 1
ATOM 591 C C . ARG A 1 88 ? 4.971 0.845 -3.020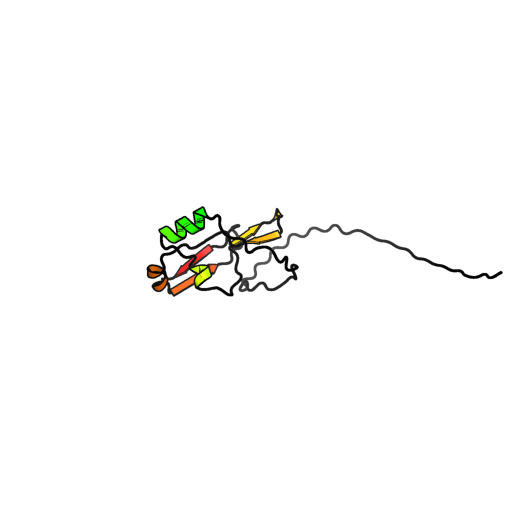 1.00 93.31 88 ARG A C 1
ATOM 593 O O . ARG A 1 88 ? 5.240 1.660 -2.135 1.00 93.31 88 ARG A O 1
ATOM 600 N N . ILE A 1 89 ? 4.452 1.155 -4.203 1.00 93.56 89 ILE A N 1
ATOM 601 C CA . ILE A 1 89 ? 4.090 2.521 -4.615 1.00 93.56 89 ILE A CA 1
ATOM 602 C C . ILE A 1 89 ? 2.583 2.770 -4.569 1.00 93.56 89 ILE A C 1
ATOM 604 O O . ILE A 1 89 ? 2.167 3.922 -4.529 1.00 93.56 89 ILE A O 1
ATOM 608 N N . ASP A 1 90 ? 1.790 1.706 -4.468 1.00 93.25 90 ASP A N 1
ATOM 609 C CA . ASP A 1 90 ? 0.346 1.780 -4.279 1.00 93.25 90 ASP A CA 1
ATOM 610 C C . ASP A 1 90 ? 0.019 1.748 -2.783 1.00 93.25 90 ASP A C 1
ATOM 612 O O . ASP A 1 90 ? 0.638 1.016 -1.998 1.00 93.25 90 ASP A O 1
ATOM 616 N N . MET A 1 91 ? -0.940 2.576 -2.375 1.00 91.38 91 MET A N 1
ATOM 617 C CA . MET A 1 91 ? -1.309 2.778 -0.977 1.00 91.38 91 MET A CA 1
ATOM 618 C C . MET A 1 91 ? -2.826 2.744 -0.823 1.00 91.38 91 MET A C 1
ATOM 620 O O . MET A 1 91 ? -3.540 3.425 -1.553 1.00 91.38 91 MET A O 1
ATOM 624 N N . ALA A 1 92 ? -3.308 2.009 0.178 1.00 92.75 92 ALA A N 1
ATOM 625 C CA . ALA A 1 92 ? -4.694 2.081 0.622 1.00 92.75 92 ALA A CA 1
ATOM 626 C C . ALA A 1 92 ? -4.797 3.098 1.770 1.00 92.75 92 ALA A C 1
ATOM 628 O O . ALA A 1 92 ? -4.506 2.774 2.920 1.00 92.75 92 ALA A O 1
ATOM 629 N N . GLY A 1 93 ? -5.152 4.344 1.448 1.00 93.94 93 GLY A N 1
ATOM 630 C CA . GLY A 1 93 ? -5.415 5.390 2.439 1.00 93.94 93 GLY A CA 1
ATOM 631 C C . GLY A 1 93 ? -6.846 5.292 2.964 1.00 93.94 93 GLY A C 1
ATOM 632 O O . GLY A 1 93 ? -7.786 5.408 2.182 1.00 93.94 93 GLY A O 1
ATOM 633 N N . MET A 1 94 ? -7.028 5.088 4.269 1.00 94.25 94 MET A N 1
ATOM 634 C CA . MET A 1 94 ? -8.356 4.926 4.874 1.00 94.25 94 MET A CA 1
ATOM 635 C C . MET A 1 94 ? -8.452 5.631 6.227 1.00 94.25 94 MET A C 1
ATOM 637 O O . MET A 1 94 ? -7.464 5.737 6.951 1.00 94.25 94 MET A O 1
ATOM 641 N N . ASN A 1 95 ? -9.650 6.094 6.589 1.00 93.56 95 ASN A N 1
ATOM 642 C CA . ASN A 1 95 ? -9.914 6.589 7.936 1.00 93.56 95 ASN A CA 1
ATOM 643 C C . ASN A 1 95 ? -9.885 5.435 8.949 1.00 93.56 95 ASN A C 1
ATOM 645 O O . ASN A 1 95 ? -10.511 4.400 8.723 1.00 93.56 95 ASN A O 1
ATOM 649 N N . GLY A 1 96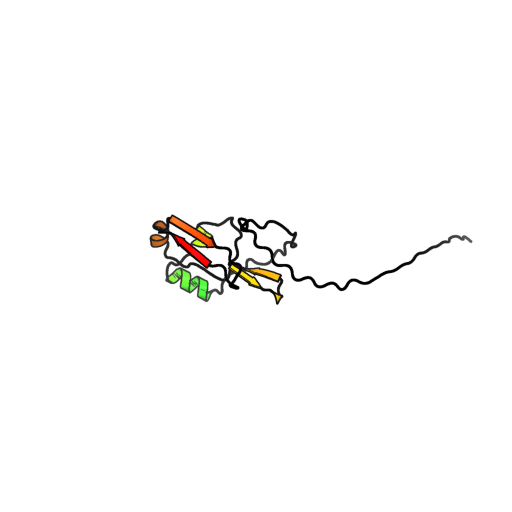 ? -9.231 5.638 10.095 1.00 87.12 96 GLY A N 1
ATOM 650 C CA . GLY A 1 96 ? -9.113 4.620 11.146 1.00 87.12 96 GLY A CA 1
ATOM 651 C C . GLY A 1 96 ? -10.445 4.067 11.675 1.00 87.12 96 GLY A C 1
ATOM 652 O O . GLY A 1 96 ? -10.478 2.947 12.166 1.00 87.12 96 GLY A O 1
ATOM 653 N N . LYS A 1 97 ? -11.557 4.807 11.553 1.00 89.50 97 LYS A N 1
ATOM 654 C CA . LYS A 1 97 ? -12.891 4.303 11.921 1.00 89.50 97 LYS A CA 1
ATOM 655 C C . LYS A 1 97 ? -13.401 3.256 10.932 1.00 89.50 97 LYS A C 1
ATOM 657 O O . LYS A 1 97 ? -13.805 2.187 11.364 1.00 89.50 97 LYS A O 1
ATOM 662 N N . ILE A 1 98 ? -13.318 3.557 9.635 1.00 89.31 98 ILE A N 1
ATOM 663 C CA . ILE A 1 98 ? -13.723 2.652 8.546 1.00 89.31 98 ILE A CA 1
ATOM 664 C C . ILE A 1 98 ? -12.808 1.421 8.519 1.00 89.31 98 ILE A C 1
ATOM 666 O O . ILE A 1 98 ? -13.257 0.309 8.276 1.00 89.31 98 ILE A O 1
ATOM 670 N N . ALA A 1 99 ? -11.531 1.605 8.856 1.00 89.81 99 ALA A N 1
ATOM 671 C CA . ALA A 1 99 ? -10.569 0.517 8.957 1.00 89.81 99 ALA A CA 1
ATOM 672 C C . ALA A 1 99 ? -10.974 -0.591 9.946 1.00 89.81 99 ALA A C 1
ATOM 674 O O . ALA A 1 99 ? -10.557 -1.728 9.759 1.00 89.81 99 ALA A O 1
ATOM 675 N N . ASN A 1 100 ? -11.784 -0.289 10.968 1.00 88.44 100 ASN A N 1
ATOM 676 C CA . ASN A 1 100 ? -12.256 -1.298 11.923 1.00 88.44 100 ASN A CA 1
ATOM 677 C C . ASN A 1 100 ? -13.343 -2.218 11.347 1.00 88.44 100 ASN A C 1
ATOM 679 O O . ASN A 1 100 ? -13.618 -3.262 11.928 1.00 88.44 100 ASN A O 1
ATOM 683 N N . GLU A 1 101 ? -13.977 -1.830 10.238 1.00 92.56 101 GLU A N 1
ATOM 684 C CA . GLU A 1 101 ? -14.991 -2.638 9.549 1.00 92.56 101 GLU A CA 1
ATOM 685 C C . GLU A 1 101 ? -14.362 -3.609 8.540 1.00 92.56 101 GLU A C 1
ATOM 687 O O . GLU A 1 101 ? -15.034 -4.495 8.022 1.00 92.56 101 GLU A O 1
ATOM 692 N N . LEU A 1 102 ? -13.067 -3.455 8.257 1.00 94.06 102 LEU A N 1
ATOM 693 C CA . LEU A 1 102 ? -12.342 -4.275 7.301 1.00 94.06 102 LEU A CA 1
ATOM 694 C C . LEU A 1 102 ? -12.012 -5.646 7.909 1.00 94.06 102 LEU A C 1
ATOM 696 O O . LEU A 1 102 ? -11.350 -5.729 8.945 1.00 94.06 102 LEU A O 1
ATOM 700 N N . LYS A 1 103 ? -12.418 -6.726 7.238 1.00 93.94 103 LYS A N 1
ATOM 701 C CA . LYS A 1 103 ? -12.058 -8.099 7.623 1.00 93.94 103 LYS A CA 1
ATOM 702 C C . LYS A 1 103 ? -10.625 -8.431 7.249 1.00 93.94 103 LYS A C 1
ATOM 704 O O . LYS A 1 103 ? -9.904 -9.026 8.045 1.00 93.94 103 LYS A O 1
ATOM 709 N N . GLU A 1 104 ? -10.224 -8.072 6.033 1.00 94.19 104 GLU A N 1
ATOM 710 C CA . GLU A 1 104 ? -8.927 -8.462 5.488 1.00 94.19 104 GLU A CA 1
ATOM 711 C C . GLU A 1 104 ? -8.414 -7.460 4.451 1.00 94.19 104 GLU A C 1
ATOM 713 O O . GLU A 1 104 ? -9.184 -6.803 3.742 1.00 94.19 104 GLU A O 1
ATOM 718 N N . ILE A 1 105 ? -7.086 -7.347 4.365 1.00 95.62 105 ILE A N 1
ATOM 719 C CA . ILE A 1 105 ? -6.410 -6.604 3.309 1.00 95.62 105 ILE A CA 1
ATOM 720 C C . ILE A 1 105 ? -5.147 -7.321 2.851 1.00 95.62 105 ILE A C 1
ATOM 722 O O . ILE A 1 105 ? -4.240 -7.586 3.645 1.00 95.62 105 ILE A O 1
ATOM 726 N N . GLU A 1 106 ? -5.050 -7.559 1.546 1.00 95.88 106 GLU A N 1
ATOM 727 C CA . GLU A 1 106 ? -3.945 -8.310 0.953 1.00 95.88 106 GLU A CA 1
ATOM 728 C C . GLU A 1 106 ? -3.419 -7.652 -0.324 1.00 95.88 106 GLU A C 1
ATOM 730 O O . GLU A 1 106 ? -4.134 -6.939 -1.026 1.00 95.88 106 GLU A O 1
ATOM 735 N N . ILE A 1 107 ? -2.141 -7.896 -0.628 1.00 96.56 107 ILE A N 1
ATOM 736 C CA . ILE A 1 107 ? -1.566 -7.609 -1.947 1.00 96.56 107 ILE A CA 1
ATOM 737 C C . ILE A 1 107 ? -1.549 -8.923 -2.717 1.00 96.56 107 ILE A C 1
ATOM 739 O O . ILE A 1 107 ? -0.816 -9.843 -2.347 1.00 96.56 107 ILE A O 1
ATOM 743 N N . LEU A 1 108 ? -2.329 -8.991 -3.791 1.00 95.00 108 LEU A N 1
ATOM 744 C CA . LEU A 1 108 ? -2.437 -10.176 -4.628 1.00 95.00 108 LEU A CA 1
ATOM 745 C C . LEU A 1 108 ? -1.322 -10.178 -5.679 1.00 95.00 108 LEU A C 1
ATOM 747 O O . LEU A 1 108 ? -1.235 -9.232 -6.470 1.00 95.00 108 LEU A O 1
ATOM 751 N N . PRO A 1 109 ? -0.462 -11.211 -5.716 1.00 89.06 109 PRO A N 1
ATOM 752 C CA . PRO A 1 109 ? 0.548 -11.324 -6.752 1.00 89.06 109 PRO A CA 1
ATOM 753 C C . PRO A 1 109 ? -0.129 -11.488 -8.110 1.00 89.06 109 PRO A C 1
ATOM 755 O O . PRO A 1 109 ? -1.123 -12.200 -8.249 1.00 89.06 109 PRO A O 1
ATOM 758 N N . ASN A 1 110 ? 0.439 -10.841 -9.115 1.00 87.44 110 ASN A N 1
ATOM 759 C CA . ASN A 1 110 ? -0.062 -10.908 -10.470 1.00 87.44 110 ASN A CA 1
ATOM 760 C C . ASN A 1 110 ? 1.110 -11.110 -11.453 1.00 87.44 110 ASN A C 1
ATOM 762 O O . ASN A 1 110 ? 2.243 -10.722 -11.164 1.00 87.44 110 ASN A O 1
ATOM 766 N N . GLU A 1 111 ? 0.832 -11.733 -12.598 1.00 82.94 111 GLU A N 1
ATOM 767 C CA . GLU A 1 111 ? 1.832 -12.023 -13.640 1.00 82.94 111 GLU A CA 1
ATOM 768 C C . GLU A 1 111 ? 1.641 -11.196 -14.921 1.00 82.94 111 GLU A C 1
ATOM 770 O O . GLU A 1 111 ? 2.518 -11.175 -15.780 1.00 82.94 111 GLU A O 1
ATOM 775 N N . TRP A 1 112 ? 0.494 -10.530 -15.064 1.00 86.38 112 TRP A N 1
ATOM 776 C CA . TRP A 1 112 ? 0.036 -9.954 -16.333 1.00 86.38 112 TRP A CA 1
ATOM 777 C C . TRP A 1 112 ? 0.168 -8.431 -16.383 1.00 86.38 112 TRP A C 1
ATOM 779 O O . TRP A 1 112 ? 0.377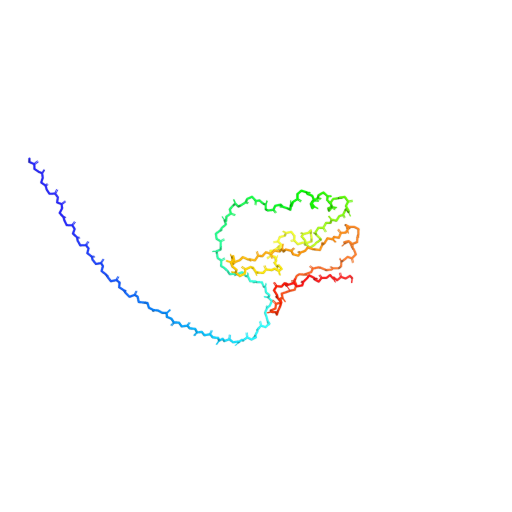 -7.858 -17.449 1.00 86.38 112 TRP A O 1
ATOM 789 N N . ALA A 1 113 ? 0.043 -7.788 -15.231 1.00 89.88 113 ALA A N 1
ATOM 790 C CA . ALA A 1 113 ? 0.181 -6.364 -15.007 1.00 89.88 113 ALA A CA 1
ATOM 791 C C . ALA A 1 113 ? 1.488 -6.064 -14.264 1.00 89.88 113 ALA A C 1
ATOM 793 O O . ALA A 1 113 ? 1.994 -6.841 -13.452 1.00 89.88 113 ALA A O 1
ATOM 794 N N . ASP A 1 114 ? 2.015 -4.876 -14.511 1.00 91.00 114 ASP A N 1
ATOM 795 C CA . ASP A 1 114 ? 3.179 -4.329 -13.819 1.00 91.00 114 ASP A CA 1
ATOM 796 C C . ASP A 1 114 ? 2.897 -3.971 -12.347 1.00 91.00 114 ASP A C 1
ATOM 798 O O . ASP A 1 114 ? 3.839 -3.864 -11.556 1.00 91.00 114 ASP A O 1
ATOM 802 N N . HIS A 1 115 ? 1.617 -3.858 -11.970 1.00 94.31 115 HIS A N 1
ATOM 803 C CA . HIS A 1 115 ? 1.156 -3.602 -10.607 1.00 94.31 115 HIS A CA 1
ATOM 804 C C . HIS A 1 115 ? 0.333 -4.749 -10.008 1.00 94.31 115 HIS A C 1
ATOM 806 O O . HIS A 1 115 ? -0.672 -5.176 -10.573 1.00 94.31 115 HIS A O 1
ATOM 812 N N . ASN A 1 116 ? 0.712 -5.186 -8.803 1.00 94.19 116 ASN A N 1
ATOM 813 C CA . ASN A 1 116 ? -0.082 -6.097 -7.979 1.00 94.19 116 ASN A CA 1
ATOM 814 C C . ASN A 1 116 ? -1.288 -5.375 -7.378 1.00 94.19 116 ASN A C 1
ATOM 816 O O . ASN A 1 116 ? -1.169 -4.271 -6.840 1.00 94.19 116 ASN A O 1
ATOM 820 N N . GLN A 1 117 ? -2.436 -6.044 -7.402 1.00 94.62 117 GLN A N 1
ATOM 821 C CA . GLN A 1 117 ? -3.680 -5.512 -6.863 1.00 94.62 117 GLN A CA 1
ATOM 822 C C . GLN A 1 117 ? -3.663 -5.503 -5.328 1.00 94.62 117 GLN A C 1
ATOM 824 O O . GLN A 1 117 ? -3.203 -6.452 -4.697 1.00 94.62 117 GLN A O 1
ATOM 829 N N . ILE A 1 118 ? -4.227 -4.453 -4.726 1.00 95.62 118 ILE A N 1
ATOM 830 C CA . ILE A 1 118 ? -4.571 -4.427 -3.300 1.00 95.62 118 ILE A CA 1
ATOM 831 C C . ILE A 1 118 ? -6.049 -4.805 -3.171 1.00 95.62 118 ILE A C 1
ATOM 833 O O . ILE A 1 118 ? -6.912 -4.116 -3.717 1.00 95.62 118 ILE A O 1
ATOM 837 N N . GLN A 1 119 ? -6.342 -5.896 -2.469 1.00 95.69 119 GLN A N 1
ATOM 838 C CA . GLN A 1 119 ? -7.702 -6.364 -2.215 1.00 95.69 119 GLN A CA 1
ATOM 839 C C . GLN A 1 119 ? -8.137 -5.991 -0.797 1.00 95.69 119 GLN A C 1
ATOM 841 O O . GLN A 1 119 ? -7.388 -6.187 0.157 1.00 95.69 119 GLN A O 1
ATOM 846 N N . LEU A 1 120 ? -9.354 -5.459 -0.680 1.00 95.12 120 LEU A N 1
ATOM 847 C CA . LEU A 1 120 ? -10.034 -5.131 0.573 1.00 95.12 120 LEU A CA 1
ATOM 848 C C . LEU A 1 120 ? -11.245 -6.055 0.717 1.00 95.12 120 LEU A C 1
ATOM 850 O O . LEU A 1 120 ? -12.053 -6.139 -0.212 1.00 95.12 120 LEU A O 1
ATOM 854 N N . LEU A 1 121 ? -11.386 -6.708 1.867 1.00 94.88 121 LEU A N 1
ATOM 855 C CA . LEU A 1 121 ? -12.548 -7.526 2.206 1.00 94.88 121 LEU A CA 1
ATOM 856 C C . LEU A 1 121 ? -13.279 -6.919 3.406 1.00 94.88 121 LEU A C 1
ATOM 858 O O . LEU A 1 121 ? -12.665 -6.676 4.444 1.00 94.88 121 LEU A O 1
ATOM 862 N N . TRP A 1 122 ? -14.587 -6.710 3.258 1.00 92.19 122 TRP A N 1
ATOM 863 C CA . TRP A 1 122 ? -15.491 -6.138 4.264 1.00 92.19 122 TRP A CA 1
ATOM 864 C C . TRP A 1 122 ? -16.365 -7.216 4.902 1.00 92.19 122 TRP A C 1
ATOM 866 O O . TRP A 1 122 ? -16.707 -8.217 4.229 1.00 92.19 122 TRP A O 1
#

Radius of gyration: 25.62 Å; chains: 1; bounding box: 94×41×37 Å